Protein AF-A0A7C4ZS89-F1 (afdb_monomer_lite)

Foldseek 3Di:
DADWDDDDQWTKGQDQDDDDQQGARIAIGGPVRVVVVVPDPDDDDPVNVVVVCVVVVHDDPVVVLVVLLCVCCDPQLVQDSLLSCRNRRRDDPPDDPVVVVVSVVSNSVSVVSSSVVVVVVCVVVVVDDD

Sequence (130 aa):
FPEAEHLEGFYRCPVGLFRGSKQAYYCYLTEYTYQLIKKLNEKVSEIRLKRRHQLHKYTRAKYLRKFANDMMTSERLNIPESVADFIQGRVPKSIGAKHYMQLKRKADQFYPRYAEYVIELRRTAEIITV

Structure (mmCIF, N/CA/C/O backbone):
data_AF-A0A7C4ZS89-F1
#
_entry.id   AF-A0A7C4ZS89-F1
#
loop_
_atom_site.group_PDB
_atom_site.id
_atom_site.type_symbol
_atom_site.label_atom_id
_atom_site.label_alt_id
_atom_site.label_comp_id
_atom_site.label_asym_id
_atom_site.label_entity_id
_atom_site.label_seq_id
_atom_site.pdbx_PDB_ins_code
_atom_site.Cartn_x
_atom_site.Cartn_y
_atom_site.Cartn_z
_atom_site.occupancy
_atom_site.B_iso_or_equiv
_atom_site.auth_seq_id
_atom_site.auth_comp_id
_atom_site.auth_asym_id
_atom_site.auth_atom_id
_atom_site.pdbx_PDB_model_num
ATOM 1 N N . PHE A 1 1 ? 7.681 -12.750 6.935 1.00 64.50 1 PHE A N 1
ATOM 2 C CA . PHE A 1 1 ? 6.686 -11.713 6.584 1.00 64.50 1 PHE A CA 1
ATOM 3 C C . PHE A 1 1 ? 5.430 -12.013 7.396 1.00 64.50 1 PHE A C 1
ATOM 5 O O . PHE A 1 1 ? 5.193 -13.205 7.575 1.00 64.50 1 PHE A O 1
ATOM 12 N N . PRO A 1 2 ? 4.714 -11.020 7.956 1.00 72.44 2 PRO A N 1
ATOM 13 C CA . PRO A 1 2 ? 3.542 -11.273 8.803 1.00 72.44 2 PRO A CA 1
ATOM 14 C C . PRO A 1 2 ? 2.483 -12.118 8.080 1.00 72.44 2 PRO A C 1
ATOM 16 O O . PRO A 1 2 ? 2.452 -12.156 6.846 1.00 72.44 2 PRO A O 1
ATOM 19 N N . GLU A 1 3 ? 1.647 -12.803 8.859 1.00 80.88 3 GLU A N 1
ATOM 20 C CA . GLU A 1 3 ? 0.485 -13.525 8.344 1.00 80.88 3 GLU A CA 1
ATOM 21 C C . GLU A 1 3 ? -0.442 -12.534 7.634 1.00 80.88 3 GLU A C 1
ATOM 23 O O . GLU A 1 3 ? -0.766 -11.478 8.179 1.00 80.88 3 GLU A O 1
ATOM 28 N N . ALA A 1 4 ? -0.774 -12.822 6.378 1.00 89.06 4 ALA A N 1
ATOM 29 C CA . ALA A 1 4 ? -1.509 -11.906 5.518 1.00 89.06 4 ALA A CA 1
ATOM 30 C C . ALA A 1 4 ? -2.911 -12.439 5.269 1.00 89.06 4 ALA A C 1
ATOM 32 O O . ALA A 1 4 ? -3.093 -13.633 5.051 1.00 89.06 4 ALA A O 1
ATOM 33 N N . GLU A 1 5 ? -3.878 -11.534 5.241 1.00 93.81 5 GLU A N 1
ATOM 34 C CA . GLU A 1 5 ? -5.249 -11.844 4.868 1.00 93.81 5 GLU A CA 1
ATOM 35 C C . GLU A 1 5 ? -5.388 -11.674 3.360 1.00 93.81 5 GLU A C 1
ATOM 37 O O . GLU A 1 5 ? -5.103 -10.596 2.829 1.00 93.81 5 GLU A O 1
ATOM 42 N N . HIS A 1 6 ? -5.780 -12.74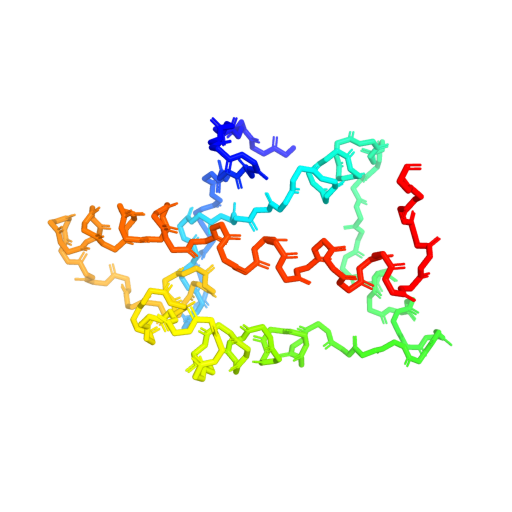9 2.679 1.00 93.94 6 HIS A N 1
ATOM 43 C CA . HIS A 1 6 ? -6.156 -12.692 1.274 1.00 93.94 6 HIS A CA 1
ATOM 44 C C . HIS A 1 6 ? -7.578 -12.137 1.172 1.00 93.94 6 HIS A C 1
ATOM 46 O O . HIS A 1 6 ? -8.510 -12.668 1.775 1.00 93.94 6 HIS A O 1
ATOM 52 N N . LEU A 1 7 ? -7.717 -11.053 0.426 1.00 91.56 7 LEU A N 1
ATOM 53 C CA . LEU A 1 7 ? -8.976 -10.407 0.077 1.00 91.56 7 LEU A CA 1
ATOM 54 C C . LEU A 1 7 ? -9.175 -10.550 -1.436 1.00 91.56 7 LEU A C 1
ATOM 56 O O . LEU A 1 7 ? -8.365 -11.180 -2.111 1.00 91.56 7 LEU A O 1
ATOM 60 N N . GLU A 1 8 ? -10.244 -9.985 -1.989 1.00 83.38 8 GLU A N 1
ATOM 61 C CA . GLU A 1 8 ? -10.558 -10.081 -3.421 1.00 83.38 8 GLU A CA 1
ATOM 62 C C . GLU A 1 8 ? -9.441 -9.484 -4.311 1.00 83.38 8 GLU A C 1
ATOM 64 O O . GLU A 1 8 ? -9.433 -8.295 -4.619 1.00 83.38 8 GLU A O 1
ATOM 69 N N . GLY A 1 9 ? -8.471 -10.315 -4.716 1.00 86.06 9 GLY A N 1
ATOM 70 C CA . GLY A 1 9 ? -7.386 -9.972 -5.648 1.00 86.06 9 GLY A CA 1
ATOM 71 C C . GLY A 1 9 ? -6.147 -9.308 -5.028 1.00 86.06 9 GLY A C 1
ATOM 72 O O . GLY A 1 9 ? -5.244 -8.874 -5.754 1.00 86.06 9 GLY A O 1
ATOM 73 N N . PHE A 1 10 ? -6.068 -9.204 -3.699 1.00 95.00 10 PHE A N 1
ATOM 74 C CA . PHE A 1 10 ? -4.929 -8.596 -3.008 1.00 95.00 10 PHE A CA 1
ATOM 75 C C . PHE A 1 10 ? -4.754 -9.122 -1.580 1.00 95.00 10 PHE A C 1
ATOM 77 O O . PHE A 1 10 ? -5.652 -9.712 -0.989 1.00 95.00 10 PHE A O 1
ATOM 84 N N . TYR A 1 11 ? -3.594 -8.841 -0.991 1.00 95.88 11 TYR A N 1
ATOM 85 C CA . TYR A 1 11 ? -3.289 -9.143 0.401 1.00 95.88 11 TYR A CA 1
ATOM 86 C C . TYR A 1 11 ? -3.261 -7.897 1.268 1.00 95.88 11 TYR A C 1
ATOM 88 O O . TYR A 1 11 ? -2.675 -6.872 0.904 1.00 95.88 11 TYR A O 1
ATOM 96 N N . ARG A 1 12 ? -3.778 -8.037 2.487 1.00 95.44 12 ARG A N 1
ATOM 97 C CA . ARG A 1 12 ? -3.570 -7.091 3.580 1.00 95.44 12 ARG A CA 1
ATOM 98 C C . ARG A 1 12 ? -2.722 -7.734 4.671 1.00 95.44 12 ARG A C 1
ATOM 100 O O . ARG A 1 12 ? -3.091 -8.748 5.251 1.00 95.44 12 ARG A O 1
ATOM 107 N N . CYS A 1 13 ? -1.604 -7.101 5.001 1.00 93.94 13 CYS A N 1
ATOM 108 C CA . CYS A 1 13 ? -0.672 -7.578 6.020 1.00 93.94 13 CYS A CA 1
ATOM 109 C C . CYS A 1 13 ? -0.678 -6.629 7.227 1.00 93.94 13 CYS A C 1
ATOM 111 O O . CYS A 1 13 ? -0.395 -5.443 7.037 1.00 93.94 13 CYS A O 1
ATOM 113 N N . PRO A 1 14 ? -0.951 -7.084 8.460 1.00 92.31 14 PRO A N 1
ATOM 114 C CA . PRO A 1 14 ? -0.748 -6.268 9.651 1.00 92.31 14 PRO A CA 1
ATOM 115 C C . PRO A 1 14 ? 0.757 -6.049 9.861 1.00 92.31 14 PRO A C 1
ATOM 117 O O . PRO A 1 14 ? 1.524 -7.005 9.942 1.00 92.31 14 PRO A O 1
ATOM 120 N N . VAL A 1 15 ? 1.199 -4.788 9.906 1.00 89.69 15 VAL A N 1
ATOM 121 C CA . VAL A 1 15 ? 2.633 -4.443 10.005 1.00 89.69 15 VAL A CA 1
ATOM 122 C C . VAL A 1 15 ? 2.994 -3.621 11.240 1.00 89.69 15 VAL A C 1
ATOM 124 O O . VAL A 1 15 ? 4.132 -3.710 11.688 1.00 89.69 15 VAL A O 1
ATOM 127 N N . GLY A 1 16 ? 2.063 -2.836 11.797 1.00 87.31 16 GLY A N 1
ATOM 128 C CA . GLY A 1 16 ? 2.290 -2.083 13.040 1.00 87.31 16 GLY A CA 1
ATOM 129 C 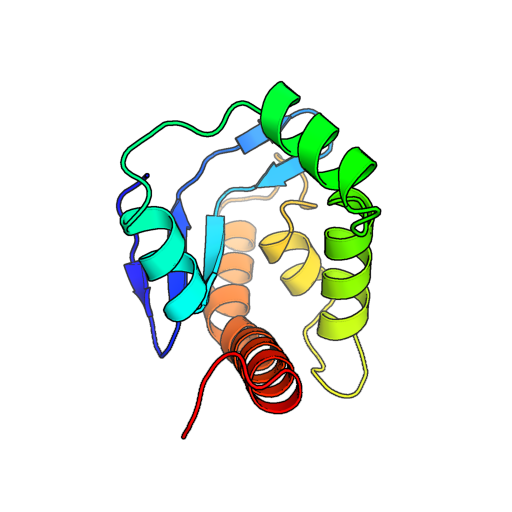C . GLY A 1 16 ? 3.533 -1.178 13.026 1.00 87.31 16 GLY A C 1
ATOM 130 O O . GLY A 1 16 ? 4.264 -1.107 14.012 1.00 87.31 16 GLY A O 1
ATOM 131 N N . LEU A 1 17 ? 3.818 -0.514 11.902 1.00 86.75 17 LEU A N 1
ATOM 132 C CA . LEU A 1 17 ? 5.010 0.318 11.729 1.00 86.75 17 LEU A CA 1
ATOM 133 C C . LEU A 1 17 ? 4.718 1.769 12.111 1.00 86.75 17 LEU A C 1
ATOM 135 O O . LEU A 1 17 ? 4.125 2.525 11.340 1.00 86.75 17 LEU A O 1
ATOM 139 N N . PHE A 1 18 ? 5.199 2.175 13.284 1.00 87.75 18 PHE A N 1
ATOM 140 C CA . PHE A 1 18 ? 4.939 3.493 13.863 1.00 87.75 18 PHE A CA 1
ATOM 141 C C . PHE A 1 18 ? 6.246 4.276 14.046 1.00 87.75 18 PHE A C 1
ATOM 143 O O . PHE A 1 18 ? 7.020 4.014 14.963 1.00 87.75 18 PHE A O 1
ATOM 150 N N . ARG A 1 19 ? 6.520 5.246 13.165 1.00 82.62 19 ARG A N 1
ATOM 151 C CA . ARG A 1 19 ? 7.738 6.072 13.191 1.00 82.62 19 ARG A CA 1
ATOM 152 C C . ARG A 1 19 ? 7.468 7.519 12.784 1.00 82.62 19 ARG A C 1
ATOM 154 O O . ARG A 1 19 ? 7.333 7.827 11.596 1.00 82.62 19 ARG A O 1
ATOM 161 N N . GLY A 1 20 ? 7.486 8.429 13.758 1.00 84.19 20 GLY A N 1
ATOM 162 C CA . GLY A 1 20 ? 7.207 9.851 13.530 1.00 84.19 20 GLY A CA 1
ATOM 163 C C . GLY A 1 20 ? 5.844 10.033 12.858 1.00 84.19 20 GLY A C 1
ATOM 164 O O . GLY A 1 20 ? 4.852 9.485 13.321 1.00 84.19 20 GLY A O 1
ATOM 165 N N . SER A 1 21 ? 5.799 10.711 11.712 1.00 78.69 21 SER A N 1
ATOM 166 C CA . SER A 1 21 ? 4.570 10.873 10.915 1.00 78.69 21 SER A CA 1
ATOM 167 C C . SER A 1 21 ? 4.155 9.642 10.095 1.00 78.69 21 SER A C 1
ATOM 169 O O . SER A 1 21 ? 3.130 9.673 9.422 1.00 78.69 21 SER A O 1
ATOM 171 N N . LYS A 1 22 ? 4.947 8.561 10.094 1.00 82.00 22 LYS A N 1
ATOM 172 C CA . LYS A 1 22 ? 4.639 7.328 9.355 1.00 82.00 22 LYS A CA 1
ATOM 173 C C . LYS A 1 22 ? 4.013 6.322 10.311 1.00 82.00 22 LYS A C 1
ATOM 175 O O . LYS A 1 22 ? 4.727 5.728 11.110 1.00 82.00 22 LYS A O 1
ATOM 180 N N . GLN A 1 23 ? 2.703 6.155 10.235 1.00 88.00 23 GLN A N 1
ATOM 181 C CA . GLN A 1 23 ? 1.928 5.263 11.091 1.00 88.00 23 GLN A CA 1
ATOM 182 C C . GLN A 1 23 ? 1.174 4.280 10.189 1.00 88.00 23 GLN A C 1
ATOM 184 O O . GLN A 1 23 ? 0.060 4.551 9.748 1.00 88.00 23 GLN A O 1
ATOM 189 N N . ALA A 1 24 ? 1.818 3.168 9.839 1.00 89.06 24 ALA A N 1
ATOM 190 C CA . ALA A 1 24 ? 1.241 2.144 8.977 1.00 89.06 24 ALA A CA 1
ATOM 191 C C . ALA A 1 24 ? 0.749 0.967 9.819 1.00 89.06 24 ALA A C 1
ATOM 193 O O . ALA A 1 24 ? 1.538 0.226 10.402 1.00 89.06 24 ALA A O 1
ATOM 194 N N . TYR A 1 25 ? -0.564 0.783 9.851 1.00 89.69 25 TYR A N 1
ATOM 195 C CA . TYR A 1 25 ? -1.182 -0.362 10.512 1.00 89.69 25 TYR A CA 1
ATOM 196 C C . TYR A 1 25 ? -1.181 -1.589 9.601 1.00 89.69 25 TYR A C 1
ATOM 198 O O . TYR A 1 25 ? -0.817 -2.684 10.033 1.00 89.69 25 TYR A O 1
ATOM 206 N N . TYR A 1 26 ? -1.507 -1.375 8.325 1.00 92.94 26 TYR A N 1
ATOM 207 C CA . TYR A 1 26 ? -1.571 -2.408 7.302 1.00 92.94 26 TYR A CA 1
ATOM 208 C C . TYR A 1 26 ? -0.669 -2.080 6.115 1.00 92.94 26 TYR A C 1
ATOM 210 O O . TYR A 1 26 ? -0.462 -0.919 5.770 1.00 92.94 26 TYR A O 1
ATOM 218 N N . CYS A 1 27 ? -0.163 -3.129 5.478 1.00 94.19 27 CYS A N 1
ATOM 219 C CA . CYS A 1 27 ? 0.492 -3.085 4.183 1.00 94.19 27 CYS A CA 1
ATOM 220 C C . CYS A 1 27 ? -0.397 -3.819 3.178 1.00 94.19 27 CYS A C 1
ATOM 222 O O . CYS A 1 27 ? -0.662 -5.010 3.347 1.00 94.19 27 CYS A O 1
ATOM 224 N N . TYR A 1 28 ? -0.866 -3.096 2.165 1.00 96.12 28 TYR A N 1
ATOM 225 C CA . TYR A 1 28 ? -1.676 -3.644 1.083 1.00 96.12 28 TYR A CA 1
ATOM 226 C C . TYR A 1 28 ? -0.776 -3.991 -0.102 1.00 96.12 28 TYR A C 1
ATOM 228 O O . TYR A 1 28 ? 0.069 -3.182 -0.498 1.00 96.12 28 TYR A O 1
ATOM 236 N N . LEU A 1 29 ? -0.937 -5.193 -0.649 1.00 95.38 29 LEU A N 1
ATOM 237 C CA . LEU A 1 29 ? -0.090 -5.735 -1.706 1.00 95.38 29 LEU A CA 1
ATOM 238 C C . LEU A 1 29 ? -0.942 -6.454 -2.747 1.00 95.38 29 LEU A C 1
ATOM 240 O O . LEU A 1 29 ? -1.751 -7.300 -2.394 1.00 95.38 29 LEU A O 1
ATOM 244 N N . THR A 1 30 ? -0.700 -6.206 -4.033 1.00 95.19 30 THR A N 1
ATOM 245 C CA . THR A 1 30 ? -1.225 -7.082 -5.097 1.00 95.19 30 THR A CA 1
ATOM 246 C C . THR A 1 30 ? -0.715 -8.513 -4.906 1.00 95.19 30 THR A C 1
ATOM 248 O O . THR A 1 30 ? 0.437 -8.670 -4.482 1.00 95.19 30 THR A O 1
ATOM 251 N N . GLU A 1 31 ? -1.486 -9.508 -5.344 1.00 93.38 31 GLU A N 1
ATOM 252 C CA . GLU A 1 31 ? -1.119 -10.935 -5.346 1.00 93.38 31 GLU A CA 1
ATOM 253 C C . GLU A 1 31 ? 0.331 -11.171 -5.803 1.00 93.38 31 GLU A C 1
ATOM 255 O O . GLU A 1 31 ? 1.176 -11.657 -5.052 1.00 93.38 31 GLU A O 1
ATOM 260 N N . TYR A 1 32 ? 0.670 -10.680 -6.998 1.00 93.50 32 TYR A N 1
ATOM 261 C CA . TYR A 1 32 ? 2.005 -10.810 -7.587 1.00 93.50 32 TYR A CA 1
ATOM 262 C C . TYR A 1 32 ? 3.131 -10.298 -6.670 1.00 93.50 32 TYR A C 1
ATOM 264 O O . TYR A 1 32 ? 4.141 -10.974 -6.475 1.00 93.50 32 TYR A O 1
ATOM 272 N N . THR A 1 33 ? 2.967 -9.111 -6.071 1.00 93.00 33 THR A N 1
ATOM 273 C CA . THR A 1 33 ? 3.973 -8.548 -5.151 1.00 93.00 33 THR A CA 1
ATOM 274 C C . THR A 1 33 ? 4.128 -9.408 -3.905 1.00 93.00 33 THR A C 1
ATOM 276 O O . THR A 1 33 ? 5.250 -9.625 -3.452 1.00 93.00 33 THR A O 1
ATOM 279 N N . TYR A 1 34 ? 3.019 -9.882 -3.334 1.00 93.00 34 TYR A N 1
ATOM 280 C CA . TYR A 1 34 ? 3.063 -10.723 -2.144 1.00 93.00 34 TYR A CA 1
ATOM 281 C C . TYR A 1 34 ? 3.805 -12.031 -2.419 1.00 93.00 34 TYR A C 1
ATOM 283 O O . TYR A 1 34 ? 4.719 -12.383 -1.671 1.00 93.00 34 TYR A O 1
ATOM 291 N N . GLN A 1 35 ? 3.492 -12.691 -3.537 1.00 91.56 35 GLN A N 1
ATOM 292 C CA . GLN A 1 35 ? 4.167 -13.920 -3.946 1.00 91.56 35 GLN A CA 1
ATOM 293 C C . GLN A 1 35 ? 5.661 -13.694 -4.213 1.00 91.56 35 GLN A C 1
ATOM 295 O O . GLN A 1 35 ? 6.490 -14.496 -3.782 1.00 91.56 35 GLN A O 1
ATOM 300 N N . LEU A 1 36 ? 6.043 -12.577 -4.845 1.00 91.50 36 LEU A N 1
ATOM 301 C CA . LEU A 1 36 ? 7.456 -12.212 -5.000 1.00 91.50 36 LEU A CA 1
ATOM 302 C C . LEU A 1 36 ? 8.169 -12.065 -3.653 1.00 91.50 36 LEU A C 1
ATOM 304 O O . LEU A 1 36 ? 9.270 -12.581 -3.489 1.00 91.50 36 LEU A O 1
ATOM 308 N N . ILE A 1 37 ? 7.546 -11.389 -2.684 1.00 90.44 37 ILE A N 1
ATOM 309 C CA . ILE A 1 37 ? 8.117 -11.218 -1.343 1.00 90.44 37 ILE A CA 1
ATOM 310 C C . ILE A 1 37 ? 8.237 -12.568 -0.628 1.00 90.44 37 ILE A C 1
ATOM 312 O O . ILE A 1 37 ? 9.239 -12.811 0.039 1.00 90.44 37 ILE A O 1
ATOM 316 N N . LYS A 1 38 ? 7.246 -13.455 -0.768 1.00 88.88 38 LYS A N 1
ATOM 317 C CA . LYS A 1 38 ? 7.263 -14.805 -0.184 1.00 88.88 38 LYS A CA 1
ATOM 318 C C . LYS A 1 38 ? 8.371 -15.692 -0.749 1.00 88.88 38 LYS A C 1
ATOM 320 O O . LYS A 1 38 ? 8.916 -16.492 -0.000 1.00 88.88 38 LYS A O 1
ATOM 325 N N . LYS A 1 39 ? 8.720 -15.528 -2.028 1.00 90.50 39 LYS A N 1
ATOM 326 C CA . LYS A 1 39 ? 9.825 -16.247 -2.686 1.00 90.50 39 LYS A CA 1
ATOM 327 C C . LYS A 1 39 ? 11.216 -15.772 -2.247 1.00 90.50 39 LYS A C 1
ATOM 329 O O . LYS A 1 39 ? 12.209 -16.405 -2.599 1.00 90.50 39 LYS A O 1
ATOM 334 N N . LEU A 1 40 ? 11.322 -14.661 -1.512 1.00 87.69 40 LEU A N 1
ATOM 335 C CA . LEU A 1 40 ? 12.604 -14.205 -0.980 1.00 87.69 40 LEU A CA 1
ATOM 336 C C . LEU A 1 40 ? 13.044 -15.113 0.173 1.00 87.69 40 LEU A C 1
ATOM 338 O O . LEU A 1 40 ? 12.459 -15.092 1.254 1.00 87.69 40 LEU A O 1
ATOM 342 N N . ASN A 1 41 ? 14.130 -15.851 -0.046 1.00 78.50 41 ASN A N 1
ATOM 343 C CA . ASN A 1 41 ? 14.732 -16.722 0.969 1.00 78.50 41 ASN A CA 1
ATOM 344 C C . ASN A 1 41 ? 15.641 -15.970 1.955 1.00 78.50 41 ASN A C 1
ATOM 346 O O . ASN A 1 41 ? 16.066 -16.534 2.960 1.00 78.50 41 ASN A O 1
ATOM 350 N N . GLU A 1 42 ? 15.945 -14.696 1.693 1.00 82.38 42 GLU A N 1
ATOM 351 C CA . GLU A 1 42 ? 16.823 -13.883 2.533 1.00 82.38 42 GLU A CA 1
ATOM 352 C C . GLU A 1 42 ? 16.196 -12.542 2.927 1.00 82.38 42 GLU A C 1
ATOM 354 O O . GLU A 1 42 ? 15.391 -11.943 2.207 1.00 82.38 42 GLU A O 1
ATOM 359 N N . LYS A 1 43 ? 16.602 -12.033 4.095 1.00 81.56 43 LYS A N 1
ATOM 360 C CA . LYS A 1 43 ? 16.242 -10.680 4.522 1.00 81.56 43 LYS A CA 1
ATOM 361 C C . LYS A 1 43 ? 16.995 -9.664 3.669 1.00 81.56 43 LYS A C 1
ATOM 363 O O . LYS A 1 43 ? 18.222 -9.590 3.694 1.00 81.56 43 LYS A O 1
ATOM 368 N N . VAL A 1 44 ? 16.248 -8.811 2.977 1.00 83.44 44 VAL A N 1
ATOM 369 C CA . VAL A 1 44 ? 16.824 -7.701 2.217 1.00 83.44 44 VAL A CA 1
ATOM 370 C C . VAL A 1 44 ? 17.298 -6.608 3.178 1.00 83.44 44 VAL A C 1
ATOM 372 O O . VAL A 1 44 ? 16.519 -6.053 3.951 1.00 83.44 44 VAL A O 1
ATOM 375 N N . SER A 1 45 ? 18.585 -6.266 3.110 1.00 87.56 45 SER A N 1
ATOM 376 C CA . SER A 1 45 ? 19.155 -5.135 3.851 1.00 87.56 45 SER A CA 1
ATOM 377 C C . SER A 1 45 ? 18.770 -3.800 3.206 1.00 87.56 45 SER A C 1
ATOM 379 O O . SER A 1 45 ? 18.925 -3.619 1.996 1.00 87.56 45 SER A O 1
ATOM 381 N N . GLU A 1 46 ? 18.351 -2.823 4.020 1.00 84.81 46 GLU A N 1
ATOM 382 C CA . GLU A 1 46 ? 18.032 -1.464 3.555 1.00 84.81 46 GLU A CA 1
ATOM 383 C C . GLU A 1 46 ? 19.233 -0.801 2.856 1.00 84.81 46 GLU A C 1
ATOM 385 O O . GLU A 1 46 ? 19.067 -0.100 1.857 1.00 84.81 46 GLU A O 1
ATOM 390 N N . ILE A 1 47 ? 20.453 -1.059 3.341 1.00 87.50 47 ILE A N 1
ATOM 391 C CA . ILE A 1 47 ? 21.691 -0.534 2.749 1.00 87.50 47 ILE A CA 1
ATOM 392 C C . ILE A 1 47 ? 21.891 -1.120 1.347 1.00 87.50 47 ILE A C 1
ATOM 394 O O . ILE A 1 47 ? 22.133 -0.375 0.394 1.00 87.50 47 ILE A O 1
ATOM 398 N N . ARG A 1 48 ? 21.731 -2.444 1.201 1.00 86.38 48 ARG A N 1
ATOM 399 C CA . ARG A 1 48 ? 21.839 -3.125 -0.100 1.00 86.38 48 ARG A CA 1
ATOM 400 C C . ARG A 1 48 ? 20.783 -2.613 -1.077 1.00 86.38 48 ARG A C 1
ATOM 402 O O . ARG A 1 48 ? 21.116 -2.323 -2.224 1.00 86.38 48 ARG A O 1
ATOM 409 N N . LEU A 1 49 ? 19.546 -2.426 -0.614 1.00 85.56 49 LEU A N 1
ATOM 410 C CA . LEU A 1 49 ? 18.458 -1.891 -1.431 1.00 85.56 49 LEU A CA 1
ATOM 411 C C . LEU A 1 49 ? 18.773 -0.470 -1.921 1.00 85.56 49 LEU A C 1
ATOM 413 O O . LEU A 1 49 ? 18.702 -0.205 -3.119 1.00 85.56 49 LEU A O 1
ATOM 417 N N . LYS A 1 50 ? 19.184 0.436 -1.023 1.00 85.38 50 LYS A N 1
ATOM 418 C CA . LYS A 1 50 ? 19.555 1.816 -1.387 1.00 85.38 50 LYS A CA 1
ATOM 419 C C . LYS A 1 50 ? 20.683 1.851 -2.413 1.00 85.38 50 LYS A C 1
ATOM 421 O O . LYS A 1 50 ? 20.566 2.569 -3.405 1.0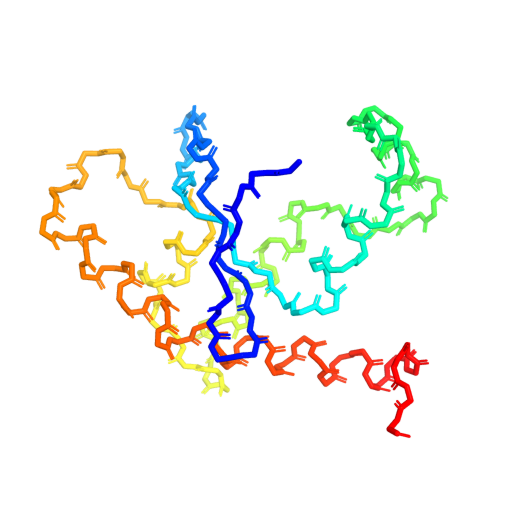0 85.38 50 LYS A O 1
ATOM 426 N N . ARG A 1 51 ? 21.736 1.055 -2.203 1.00 87.44 51 ARG A N 1
ATOM 427 C CA . ARG A 1 51 ? 22.858 0.946 -3.143 1.00 87.44 51 ARG A CA 1
ATOM 428 C C . ARG A 1 51 ? 22.383 0.454 -4.508 1.00 87.44 51 ARG A C 1
ATOM 430 O O . ARG A 1 51 ? 22.739 1.044 -5.521 1.00 87.44 51 ARG A O 1
ATOM 437 N N . ARG A 1 52 ? 21.533 -0.575 -4.546 1.00 86.75 52 ARG A N 1
ATOM 438 C CA . ARG A 1 52 ? 21.001 -1.122 -5.801 1.00 86.75 52 ARG A CA 1
ATOM 439 C C . ARG A 1 52 ? 20.123 -0.112 -6.549 1.00 86.75 52 ARG A C 1
ATOM 441 O O . ARG A 1 52 ? 20.294 0.047 -7.751 1.00 86.75 52 ARG A O 1
ATOM 448 N N . HIS A 1 53 ? 19.273 0.642 -5.845 1.00 85.69 53 HIS A N 1
ATOM 449 C CA . HIS A 1 53 ? 18.505 1.742 -6.447 1.00 85.69 53 HIS A CA 1
ATOM 450 C C . HIS A 1 53 ? 19.408 2.816 -7.070 1.00 85.69 53 HIS A C 1
ATOM 452 O O . HIS A 1 53 ? 19.094 3.322 -8.142 1.00 85.69 53 HIS A O 1
ATOM 458 N N . GLN A 1 54 ? 20.518 3.166 -6.414 1.00 85.19 54 GLN A N 1
ATOM 459 C CA . GLN A 1 54 ? 21.468 4.150 -6.941 1.00 85.19 54 GLN A CA 1
ATOM 460 C C . GLN A 1 54 ? 22.208 3.623 -8.174 1.00 85.19 54 GLN A C 1
ATOM 462 O O . GLN A 1 54 ? 22.266 4.321 -9.182 1.00 85.19 54 GLN A O 1
ATOM 467 N N . LEU A 1 55 ? 22.720 2.389 -8.111 1.00 89.00 55 LEU A N 1
ATOM 468 C CA . LEU A 1 55 ? 23.471 1.760 -9.202 1.00 89.00 55 LEU A CA 1
ATOM 469 C C . LEU A 1 55 ? 22.639 1.638 -10.483 1.00 89.00 55 LEU A C 1
ATOM 471 O O . LEU A 1 55 ? 23.109 2.002 -11.554 1.00 89.00 55 LEU A O 1
ATOM 475 N N . HIS A 1 56 ? 21.390 1.185 -10.370 1.00 89.25 56 HIS A N 1
ATOM 476 C CA . HIS A 1 56 ? 20.501 1.030 -11.525 1.00 89.25 56 HIS A CA 1
ATOM 477 C C . HIS A 1 56 ? 19.689 2.292 -11.847 1.00 89.25 56 HIS A C 1
ATOM 479 O O . HIS A 1 56 ? 18.783 2.238 -12.673 1.00 89.25 56 HIS A O 1
ATOM 485 N N . LYS A 1 57 ? 19.987 3.425 -11.191 1.00 89.81 57 LYS A N 1
ATOM 486 C CA . LYS A 1 57 ? 19.280 4.708 -11.365 1.00 89.81 57 LYS A CA 1
ATOM 487 C C . LYS A 1 57 ? 17.754 4.584 -11.231 1.00 89.81 57 LYS A C 1
ATOM 489 O O . LYS A 1 57 ? 17.000 5.321 -11.860 1.00 89.81 57 LYS A O 1
ATOM 494 N N . TYR A 1 58 ? 17.290 3.666 -10.386 1.00 90.12 58 TYR A N 1
ATOM 495 C CA . TYR A 1 58 ? 15.869 3.479 -10.131 1.00 90.12 58 TYR A CA 1
ATOM 496 C C . TYR A 1 58 ? 15.303 4.638 -9.322 1.00 90.12 58 TYR A C 1
ATOM 498 O O . TYR A 1 58 ? 15.945 5.177 -8.412 1.00 90.12 58 TYR A O 1
ATOM 506 N N . THR A 1 59 ? 14.037 4.956 -9.581 1.00 89.44 59 THR A N 1
ATOM 507 C CA . THR A 1 59 ? 13.276 5.917 -8.787 1.00 89.44 59 THR A CA 1
ATOM 508 C C . THR A 1 59 ? 13.362 5.574 -7.301 1.00 89.44 59 THR A C 1
ATOM 510 O O . THR A 1 59 ? 13.155 4.435 -6.873 1.00 89.44 59 THR A O 1
ATOM 513 N N . ARG A 1 60 ? 13.701 6.571 -6.474 1.00 87.12 60 ARG A N 1
ATOM 514 C CA . ARG A 1 60 ? 13.815 6.370 -5.022 1.00 87.12 60 ARG A CA 1
ATOM 515 C C . ARG A 1 60 ? 12.444 6.009 -4.448 1.00 87.12 60 ARG A C 1
ATOM 517 O O . ARG A 1 60 ? 11.452 6.653 -4.783 1.00 87.12 60 ARG A O 1
ATOM 524 N N . ALA A 1 61 ? 12.403 5.085 -3.487 1.00 87.44 61 ALA A N 1
ATOM 525 C CA . ALA A 1 61 ? 11.158 4.602 -2.877 1.00 87.44 61 ALA A CA 1
ATOM 526 C C . ALA A 1 61 ? 10.225 5.717 -2.355 1.00 87.44 61 ALA A C 1
ATOM 528 O O . ALA A 1 61 ? 9.004 5.600 -2.438 1.00 87.44 61 ALA A O 1
ATOM 529 N N . LYS A 1 62 ? 10.777 6.845 -1.875 1.00 87.75 62 LYS A N 1
ATOM 530 C CA . LYS A 1 62 ? 9.969 7.999 -1.437 1.00 87.75 62 LYS A CA 1
ATOM 531 C C . LYS A 1 62 ? 9.103 8.596 -2.555 1.00 87.75 62 LYS A C 1
ATOM 533 O O . LYS A 1 62 ? 8.028 9.099 -2.260 1.00 87.75 62 LYS A O 1
ATOM 538 N N . TYR A 1 63 ? 9.570 8.561 -3.803 1.00 92.69 63 TYR A N 1
ATOM 539 C CA . TYR A 1 63 ? 8.837 9.089 -4.953 1.00 92.69 63 TYR A CA 1
ATOM 540 C C . TYR A 1 63 ? 7.818 8.081 -5.474 1.00 92.69 63 TYR A C 1
ATOM 542 O O . TYR A 1 63 ? 6.725 8.496 -5.827 1.00 92.69 63 TYR A O 1
ATOM 550 N N . LEU A 1 64 ? 8.106 6.776 -5.399 1.00 92.62 64 LEU A N 1
ATOM 551 C CA . LEU A 1 64 ? 7.103 5.735 -5.669 1.00 92.62 64 LEU A CA 1
ATOM 552 C C . LEU A 1 64 ? 5.892 5.879 -4.739 1.00 92.62 64 LEU A C 1
ATOM 554 O O . LEU A 1 64 ? 4.754 5.772 -5.175 1.00 92.62 64 LEU A O 1
ATOM 558 N N . ARG A 1 65 ? 6.131 6.212 -3.465 1.00 92.19 65 ARG A N 1
ATOM 559 C CA . ARG A 1 65 ? 5.057 6.519 -2.513 1.00 92.19 65 ARG A CA 1
ATOM 560 C C . ARG A 1 65 ? 4.257 7.774 -2.894 1.00 92.19 65 ARG A C 1
ATOM 562 O O . ARG A 1 65 ? 3.050 7.782 -2.694 1.00 92.19 65 ARG A O 1
ATOM 569 N N . LYS A 1 66 ? 4.899 8.831 -3.404 1.00 94.75 66 LYS A N 1
ATOM 570 C CA . LYS A 1 66 ? 4.184 10.032 -3.878 1.00 94.75 66 LYS A CA 1
ATOM 571 C C . LYS A 1 66 ? 3.327 9.706 -5.097 1.00 94.75 66 LYS A C 1
ATOM 573 O O . LYS A 1 66 ? 2.122 9.859 -5.022 1.00 94.75 66 LYS A O 1
ATOM 578 N N . PHE A 1 67 ? 3.933 9.087 -6.106 1.00 96.75 67 PHE A N 1
ATOM 579 C CA . PHE A 1 67 ? 3.245 8.604 -7.300 1.00 96.75 67 PHE A CA 1
ATOM 580 C C . PHE A 1 67 ? 2.028 7.731 -6.970 1.00 96.75 67 PHE A C 1
ATOM 582 O O . PHE A 1 67 ? 0.950 7.939 -7.510 1.00 96.75 67 PHE A O 1
ATOM 589 N N . ALA A 1 68 ? 2.173 6.780 -6.042 1.00 96.81 68 ALA A N 1
ATOM 590 C CA . ALA A 1 68 ? 1.057 5.948 -5.608 1.00 96.81 68 ALA A CA 1
ATOM 591 C C . ALA A 1 68 ? -0.081 6.770 -4.982 1.00 96.81 68 ALA A C 1
ATOM 593 O O . ALA A 1 68 ? -1.240 6.432 -5.168 1.00 96.81 68 ALA A O 1
ATOM 594 N N . ASN A 1 69 ? 0.237 7.828 -4.230 1.00 96.50 69 ASN A N 1
ATOM 595 C CA . ASN A 1 69 ? -0.763 8.694 -3.602 1.00 96.50 69 ASN A CA 1
ATOM 596 C C . ASN A 1 69 ? -1.507 9.483 -4.677 1.00 96.50 69 ASN A C 1
ATOM 598 O O . ASN A 1 69 ? -2.724 9.376 -4.739 1.00 96.50 69 ASN A O 1
ATOM 602 N N . ASP A 1 70 ? -0.750 10.148 -5.552 1.00 97.94 70 ASP A N 1
ATOM 603 C CA . ASP A 1 70 ? -1.266 10.972 -6.645 1.00 97.94 70 ASP A CA 1
ATOM 604 C C . ASP A 1 70 ? -2.160 10.148 -7.585 1.00 97.94 70 ASP A C 1
ATOM 606 O O . ASP A 1 70 ? -3.233 10.594 -7.978 1.00 97.94 70 ASP A O 1
ATOM 610 N N . MET A 1 71 ? -1.772 8.906 -7.904 1.00 98.44 71 MET A N 1
ATOM 611 C CA . MET A 1 71 ? -2.622 8.028 -8.710 1.00 98.44 71 MET A CA 1
ATOM 612 C C . MET A 1 71 ? -3.873 7.570 -7.968 1.00 98.44 71 MET A C 1
ATOM 614 O O . MET A 1 71 ? -4.949 7.574 -8.562 1.00 98.44 71 MET A O 1
ATOM 618 N N . MET A 1 72 ? -3.773 7.177 -6.695 1.00 98.44 72 MET A N 1
ATOM 619 C CA . MET A 1 72 ? -4.956 6.774 -5.926 1.00 98.44 72 MET A CA 1
ATOM 620 C C . MET A 1 72 ? -5.999 7.899 -5.872 1.00 98.44 72 MET A C 1
ATOM 622 O O . MET A 1 72 ? -7.180 7.636 -6.085 1.00 98.44 72 MET A O 1
ATOM 626 N N . THR A 1 73 ? -5.568 9.141 -5.646 1.00 98.25 73 THR A N 1
ATOM 627 C CA . THR A 1 73 ? -6.459 10.307 -5.537 1.00 98.25 73 THR A CA 1
ATOM 628 C C . THR A 1 73 ? -6.822 10.948 -6.876 1.00 98.25 73 THR A C 1
ATOM 630 O O . THR A 1 73 ? -7.638 11.865 -6.900 1.00 98.25 73 THR A O 1
ATOM 633 N N . SER A 1 74 ? -6.251 10.477 -7.989 1.00 98.38 74 SER A N 1
ATOM 634 C CA . SER A 1 74 ? -6.595 10.961 -9.328 1.00 98.38 74 SER A CA 1
ATOM 635 C C . SER A 1 74 ? -8.071 10.734 -9.660 1.00 98.38 74 SER A C 1
ATOM 637 O O . SER A 1 74 ? -8.691 9.789 -9.168 1.00 98.38 74 SER A O 1
ATOM 639 N N . GLU A 1 75 ? -8.610 11.529 -10.586 1.00 97.69 75 GLU A N 1
ATOM 640 C CA . GLU A 1 75 ? -9.977 11.365 -11.112 1.00 97.69 75 GLU A CA 1
ATOM 641 C C . GLU A 1 75 ? -10.236 9.952 -11.651 1.00 97.69 75 GLU A C 1
ATOM 643 O O . GLU A 1 75 ? -11.347 9.435 -11.558 1.00 97.69 75 GLU A O 1
ATOM 648 N N . ARG A 1 76 ? -9.185 9.293 -12.155 1.00 97.81 76 ARG A N 1
ATOM 649 C CA . ARG A 1 76 ? -9.253 7.940 -12.704 1.00 97.81 76 ARG A CA 1
ATOM 650 C C . ARG A 1 76 ? -9.599 6.891 -11.649 1.00 97.81 76 ARG A C 1
ATOM 652 O O . ARG A 1 76 ? -10.453 6.045 -11.894 1.00 97.81 76 ARG A O 1
ATOM 659 N N . LEU A 1 77 ? -8.894 6.886 -10.515 1.00 98.00 77 LEU A N 1
ATOM 660 C CA . LEU A 1 77 ? -9.099 5.868 -9.473 1.00 98.00 77 LEU A CA 1
ATOM 661 C C . LEU A 1 77 ? -10.092 6.328 -8.408 1.00 98.00 77 LEU A C 1
ATOM 663 O O . LEU A 1 77 ? -10.749 5.491 -7.778 1.00 98.00 77 LEU A O 1
ATOM 667 N N . ASN A 1 78 ? -10.230 7.643 -8.237 1.00 97.81 78 ASN A N 1
ATOM 668 C CA . ASN A 1 78 ? -11.192 8.299 -7.365 1.00 97.81 78 ASN A CA 1
ATOM 669 C C . ASN A 1 78 ? -11.244 7.654 -5.966 1.00 97.81 78 ASN A C 1
ATOM 671 O O . ASN A 1 78 ? -12.315 7.317 -5.448 1.00 97.81 78 ASN A O 1
ATOM 675 N N . ILE A 1 79 ? -10.068 7.377 -5.390 1.00 98.19 79 ILE A N 1
ATOM 676 C CA . ILE A 1 79 ? -9.937 6.884 -4.018 1.00 98.19 79 ILE A CA 1
ATOM 677 C C . ILE A 1 79 ? -9.872 8.110 -3.104 1.00 98.19 79 ILE A C 1
ATOM 679 O O . ILE A 1 79 ? -9.013 8.970 -3.313 1.00 98.19 79 ILE A O 1
ATOM 683 N N . PRO A 1 80 ? -10.725 8.201 -2.066 1.00 97.62 80 PRO A N 1
ATOM 684 C CA . PRO A 1 80 ? -10.701 9.338 -1.156 1.00 97.62 80 PRO A CA 1
ATOM 685 C C . PRO A 1 80 ? -9.319 9.533 -0.524 1.00 97.62 80 PRO A C 1
ATOM 687 O O . PRO A 1 80 ? -8.699 8.566 -0.078 1.00 97.62 80 PRO A O 1
ATOM 690 N N . GLU A 1 81 ? -8.869 10.782 -0.406 1.00 96.19 81 GLU A N 1
ATOM 691 C CA . GLU A 1 81 ? -7.539 11.123 0.123 1.00 96.19 81 GLU A CA 1
ATOM 692 C C . GLU A 1 81 ? -7.274 10.494 1.497 1.00 96.19 81 GLU A C 1
ATOM 694 O O . GLU A 1 81 ? -6.248 9.851 1.698 1.00 96.19 81 GLU A O 1
ATOM 699 N N . SER A 1 82 ? -8.253 10.546 2.407 1.00 94.25 82 SER A N 1
ATOM 700 C CA . SER A 1 82 ? -8.162 9.900 3.728 1.00 94.25 82 SER A CA 1
ATOM 701 C C . SER A 1 82 ? -7.919 8.384 3.665 1.00 94.25 82 SER A C 1
ATOM 703 O O . SER A 1 82 ? -7.239 7.822 4.525 1.00 94.25 82 SER A O 1
ATOM 705 N N . VAL A 1 83 ? -8.445 7.708 2.641 1.00 96.12 83 VAL A N 1
ATOM 706 C CA . VAL A 1 83 ? -8.249 6.271 2.415 1.00 96.12 83 VAL A CA 1
ATOM 707 C C . VAL A 1 83 ? -6.865 6.015 1.820 1.00 96.12 83 VAL A C 1
ATOM 709 O O . VAL A 1 83 ? -6.158 5.123 2.291 1.00 96.12 83 VAL A O 1
ATOM 712 N N . ALA A 1 84 ? -6.441 6.823 0.845 1.00 96.75 84 ALA A N 1
ATOM 713 C CA . ALA A 1 84 ? -5.098 6.756 0.271 1.00 96.75 84 ALA A CA 1
ATOM 714 C C . ALA A 1 84 ? -4.018 7.002 1.341 1.00 96.75 84 ALA A C 1
ATOM 716 O O . ALA A 1 84 ? -3.033 6.264 1.425 1.00 96.75 84 A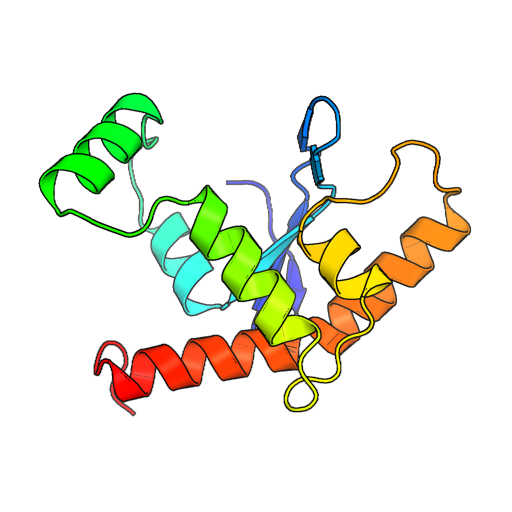LA A O 1
ATOM 717 N N . ASP A 1 85 ? -4.225 7.984 2.213 1.00 94.06 85 ASP A N 1
ATOM 718 C CA . ASP A 1 85 ? -3.351 8.275 3.343 1.00 94.06 85 ASP A CA 1
ATOM 719 C C . ASP A 1 85 ? -3.312 7.129 4.352 1.00 94.06 85 ASP A C 1
ATOM 721 O O . ASP A 1 85 ? -2.228 6.759 4.811 1.00 94.06 85 ASP A O 1
ATOM 725 N N . PHE A 1 86 ? -4.455 6.503 4.648 1.00 94.62 86 PHE A N 1
ATOM 726 C CA . PHE A 1 86 ? -4.505 5.301 5.479 1.00 94.62 86 PHE A CA 1
ATOM 727 C C . PHE A 1 86 ? -3.696 4.147 4.881 1.00 94.62 86 PHE A C 1
ATOM 729 O O . PHE A 1 86 ? -2.840 3.586 5.570 1.00 94.62 86 PHE A O 1
ATOM 736 N N . ILE A 1 87 ? -3.889 3.844 3.593 1.00 95.25 87 ILE A N 1
ATOM 737 C CA . ILE A 1 87 ? -3.129 2.815 2.863 1.00 95.25 87 ILE A CA 1
ATOM 738 C C . ILE A 1 87 ? -1.620 3.110 2.915 1.00 95.25 87 ILE A C 1
ATOM 740 O O . ILE A 1 87 ? -0.807 2.199 3.064 1.00 95.25 87 ILE A O 1
ATOM 744 N N . GLN A 1 88 ? -1.223 4.384 2.843 1.00 93.06 88 GLN A N 1
ATOM 745 C CA . GLN A 1 88 ? 0.180 4.806 2.903 1.00 93.06 88 GLN A CA 1
ATOM 746 C C . GLN A 1 88 ? 0.746 5.017 4.311 1.00 93.06 88 GLN A C 1
ATOM 748 O O . GLN A 1 88 ? 1.895 5.469 4.443 1.00 93.06 88 GLN A O 1
ATOM 753 N N . GLY A 1 89 ? -0.039 4.766 5.355 1.00 91.00 89 GLY A N 1
ATOM 754 C CA . GLY A 1 89 ? 0.349 5.013 6.739 1.00 91.00 89 GLY A CA 1
ATOM 755 C C . GLY A 1 89 ? 0.672 6.482 7.038 1.00 91.00 89 GLY A C 1
ATOM 756 O O . GLY A 1 89 ? 1.705 6.777 7.645 1.00 91.00 89 GLY A O 1
ATOM 757 N N . ARG A 1 90 ? -0.157 7.411 6.550 1.00 87.38 90 ARG A N 1
ATOM 758 C CA . ARG A 1 90 ? -0.115 8.866 6.809 1.00 87.38 90 ARG A CA 1
ATOM 759 C C . ARG A 1 90 ? -1.200 9.324 7.790 1.00 87.38 90 ARG A C 1
ATOM 761 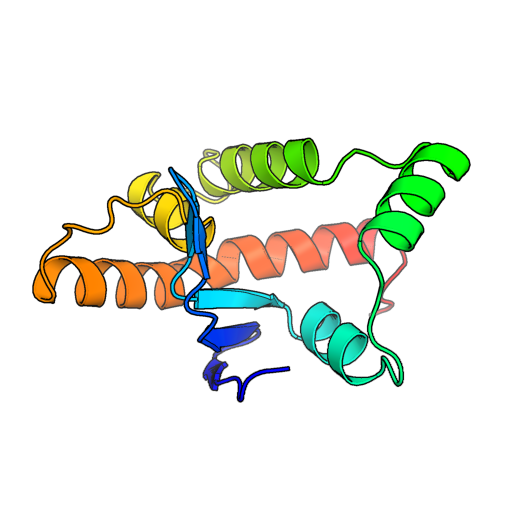O O . ARG A 1 90 ? -1.608 10.475 7.765 1.00 87.38 90 ARG A O 1
ATOM 768 N N . VAL A 1 91 ? -1.679 8.438 8.656 1.00 80.44 91 VAL A N 1
ATOM 769 C CA . VAL A 1 91 ? -2.792 8.747 9.565 1.00 80.44 91 VAL A CA 1
ATOM 770 C C . VAL A 1 91 ? -2.265 9.018 10.979 1.00 80.44 91 VAL A C 1
ATOM 772 O O . VAL A 1 91 ? -1.316 8.354 11.400 1.00 80.44 91 VAL A O 1
ATOM 775 N N . PRO A 1 92 ? -2.822 9.984 11.734 1.00 71.81 92 PRO A N 1
ATOM 776 C CA . PRO A 1 92 ? -2.409 10.225 13.114 1.00 71.81 92 PRO A CA 1
ATOM 777 C C . PRO A 1 92 ? -2.575 8.979 13.990 1.00 71.81 92 PRO A C 1
ATOM 779 O O . PRO A 1 92 ? -3.555 8.251 13.867 1.00 71.81 92 PRO A O 1
ATOM 782 N N . LYS A 1 93 ? -1.656 8.765 14.938 1.00 64.12 93 LYS A N 1
ATOM 783 C CA . LYS A 1 93 ? -1.728 7.639 15.891 1.00 64.12 93 LYS A CA 1
ATOM 784 C C . LYS A 1 93 ? -2.955 7.720 16.817 1.00 64.12 93 LYS A C 1
ATOM 786 O O . LYS A 1 93 ? -3.385 6.707 17.356 1.00 64.12 93 LYS A O 1
ATOM 791 N N . SER A 1 94 ? -3.497 8.923 17.007 1.00 66.06 94 SER A N 1
ATOM 792 C CA . SER A 1 94 ? -4.592 9.249 17.928 1.00 66.06 94 SER A CA 1
ATOM 793 C C . SER A 1 94 ? -5.994 9.040 17.352 1.00 66.06 94 SER A C 1
ATOM 795 O O . SER A 1 94 ? -6.971 9.409 18.003 1.00 66.06 94 SER A O 1
ATOM 797 N N . ILE A 1 95 ? -6.135 8.477 16.147 1.00 71.44 95 ILE A N 1
ATOM 798 C CA . ILE A 1 95 ? -7.470 8.213 15.611 1.00 71.44 95 ILE A CA 1
ATOM 799 C C . ILE A 1 95 ? -8.211 7.189 16.480 1.00 71.44 95 ILE A C 1
ATOM 801 O O . ILE A 1 95 ? -7.694 6.121 16.803 1.00 71.44 95 ILE A O 1
ATOM 805 N N . GLY A 1 96 ? -9.444 7.518 16.865 1.00 76.38 96 GLY A N 1
ATOM 806 C CA . GLY A 1 96 ? -10.270 6.622 17.669 1.00 76.38 96 GLY A CA 1
ATOM 807 C C . GLY A 1 96 ? -10.550 5.298 16.949 1.00 76.38 96 GLY A C 1
ATOM 808 O O . GLY A 1 96 ? -10.640 5.250 15.719 1.00 76.38 96 GLY A O 1
ATOM 809 N N . ALA A 1 97 ? -10.758 4.225 17.717 1.00 78.12 97 ALA A N 1
ATOM 810 C CA . ALA A 1 97 ? -10.961 2.870 17.192 1.00 78.12 97 ALA A CA 1
ATOM 811 C C . ALA A 1 97 ? -12.080 2.782 16.133 1.00 78.12 97 ALA A C 1
ATOM 813 O O . ALA A 1 97 ? -11.927 2.112 15.114 1.00 78.12 97 ALA A O 1
ATOM 814 N N . LYS A 1 98 ? -13.181 3.526 16.316 1.00 80.06 98 LYS A N 1
ATOM 815 C CA . LYS A 1 98 ? -14.285 3.588 15.343 1.00 80.06 98 LYS A CA 1
ATOM 816 C C . LYS A 1 98 ? -13.839 4.165 13.997 1.00 80.06 98 LYS A C 1
ATOM 818 O O . LYS A 1 98 ? -14.158 3.602 12.952 1.00 80.06 98 LYS A O 1
ATOM 823 N N . HIS A 1 99 ? -13.085 5.263 14.023 1.00 83.56 99 HIS A N 1
ATOM 824 C CA . HIS A 1 99 ? -12.571 5.901 12.812 1.00 83.56 99 HIS A CA 1
ATOM 825 C C . HIS A 1 99 ? -11.557 4.996 12.104 1.00 83.56 99 HIS A C 1
ATOM 827 O O . HIS A 1 99 ? -11.613 4.823 10.889 1.00 83.56 99 HIS A O 1
ATOM 833 N N . TYR A 1 100 ? -10.698 4.331 12.877 1.00 86.44 100 TYR A N 1
ATOM 834 C CA . TYR A 1 100 ? -9.767 3.332 12.366 1.00 86.44 100 TYR A CA 1
ATOM 835 C C . TYR A 1 100 ? -10.472 2.186 11.631 1.00 86.44 100 TYR A C 1
ATOM 837 O O . TYR A 1 100 ? -10.129 1.873 10.491 1.00 86.44 100 TYR A O 1
ATOM 845 N N . MET A 1 101 ? -11.494 1.584 12.246 1.00 88.75 101 MET A N 1
ATOM 846 C CA . MET A 1 101 ? -12.253 0.492 11.630 1.00 88.75 101 MET A CA 1
ATOM 847 C C . MET A 1 101 ? -12.948 0.931 10.338 1.00 88.75 101 MET A C 1
ATOM 849 O O . MET A 1 101 ? -13.005 0.164 9.378 1.00 88.75 101 MET A O 1
ATOM 853 N N . GLN A 1 102 ? -13.456 2.164 10.296 1.00 92.25 102 GLN A N 1
ATOM 854 C CA . GLN A 1 102 ? -14.054 2.734 9.090 1.00 92.25 102 GLN A CA 1
ATOM 855 C C . GLN A 1 102 ? -13.018 2.927 7.977 1.00 92.25 102 GLN A C 1
ATOM 857 O O . GLN A 1 102 ? -13.280 2.528 6.845 1.00 92.25 102 GLN A O 1
ATOM 862 N N . LEU A 1 103 ? -11.844 3.488 8.286 1.00 93.81 103 LEU A N 1
ATOM 863 C CA . LEU A 1 103 ? -10.763 3.662 7.312 1.00 93.81 103 LEU A CA 1
ATOM 864 C C . LEU A 1 103 ? -10.255 2.327 6.777 1.00 93.81 103 LEU A C 1
ATOM 866 O O . LEU A 1 103 ? -10.065 2.199 5.573 1.00 93.81 103 LEU A O 1
ATOM 870 N N . LYS A 1 104 ? -10.109 1.320 7.643 1.00 94.69 104 LYS A N 1
ATOM 871 C CA . LYS A 1 104 ? -9.757 -0.038 7.227 1.00 94.69 104 LYS A CA 1
ATOM 872 C C . LYS A 1 104 ? -10.776 -0.599 6.233 1.00 94.69 104 LYS A C 1
ATOM 874 O O . LYS A 1 104 ? -10.382 -1.013 5.154 1.00 94.69 104 LYS A O 1
ATOM 879 N N . ARG A 1 105 ? -12.072 -0.573 6.568 1.00 95.25 10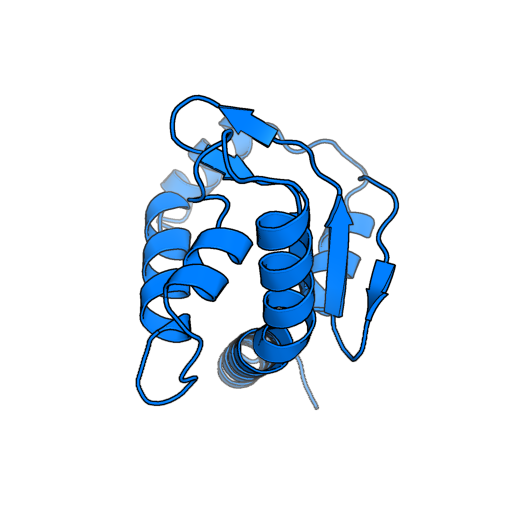5 ARG A N 1
ATOM 880 C CA . ARG A 1 105 ? -13.135 -1.078 5.676 1.00 95.25 105 ARG A CA 1
ATOM 881 C C . ARG A 1 105 ? -13.144 -0.353 4.332 1.00 95.25 105 ARG A C 1
ATOM 883 O O . ARG A 1 105 ? -13.253 -0.994 3.296 1.00 95.25 105 ARG A O 1
ATOM 890 N N . LYS A 1 106 ? -12.988 0.974 4.343 1.00 96.69 106 LYS A N 1
ATOM 891 C CA . LYS A 1 106 ? -12.881 1.761 3.110 1.00 96.69 106 LYS A CA 1
ATOM 892 C C . LYS A 1 106 ? -11.624 1.397 2.320 1.00 96.69 106 LYS A C 1
ATOM 894 O O . LYS A 1 106 ? -11.700 1.252 1.111 1.00 96.69 106 LYS A O 1
ATOM 899 N N . ALA A 1 107 ? -10.481 1.221 2.972 1.00 96.75 107 ALA A N 1
ATOM 900 C CA . ALA A 1 107 ? -9.259 0.805 2.295 1.00 96.75 107 ALA A CA 1
ATOM 901 C C . ALA A 1 107 ? -9.411 -0.574 1.647 1.00 96.75 107 ALA A C 1
ATOM 903 O O . ALA A 1 107 ? -9.070 -0.709 0.479 1.00 96.75 107 ALA A O 1
ATOM 904 N N . ASP A 1 108 ? -10.004 -1.544 2.346 1.00 96.81 108 ASP A N 1
ATOM 905 C CA . ASP A 1 108 ? -10.325 -2.859 1.782 1.00 96.81 108 ASP A CA 1
ATOM 906 C C . ASP A 1 108 ? -11.237 -2.731 0.537 1.00 96.81 108 ASP A C 1
ATOM 908 O O . ASP A 1 108 ? -11.003 -3.398 -0.464 1.00 96.81 108 ASP A O 1
ATOM 912 N N . GLN A 1 109 ? -12.222 -1.823 0.561 1.00 96.94 109 GLN A N 1
ATOM 913 C CA . GLN A 1 109 ? -13.151 -1.578 -0.553 1.00 96.94 109 GLN A CA 1
ATOM 914 C C . GLN A 1 109 ? -12.511 -0.854 -1.753 1.00 96.94 109 GLN A C 1
ATOM 916 O O . GLN A 1 109 ? -12.853 -1.129 -2.901 1.00 96.94 109 GLN A O 1
ATOM 921 N N . PHE A 1 110 ? -11.626 0.114 -1.509 1.00 97.50 110 PHE A N 1
ATOM 922 C CA . PHE A 1 110 ? -11.066 0.976 -2.557 1.00 97.50 110 PHE A CA 1
ATOM 923 C C . PHE A 1 110 ? -9.732 0.473 -3.119 1.00 97.50 110 PHE A C 1
ATOM 925 O O . PHE A 1 110 ? -9.397 0.802 -4.259 1.00 97.50 110 PHE A O 1
ATOM 932 N N . TYR A 1 111 ? -8.963 -0.312 -2.357 1.00 97.62 111 TYR A N 1
ATOM 933 C CA . TYR A 1 111 ? -7.651 -0.795 -2.791 1.00 97.62 111 TYR A CA 1
ATOM 934 C C . TYR A 1 111 ? -7.667 -1.610 -4.099 1.00 97.62 111 TYR A C 1
ATOM 936 O O . TYR A 1 111 ? -6.720 -1.423 -4.871 1.00 97.62 111 TYR A O 1
ATOM 944 N N . PRO A 1 112 ? -8.701 -2.421 -4.427 1.00 97.25 112 PRO A N 1
ATOM 945 C CA . PRO A 1 112 ? -8.783 -3.115 -5.715 1.00 97.25 112 PRO A CA 1
ATOM 946 C C . PRO A 1 112 ? -8.530 -2.214 -6.928 1.00 97.25 112 PRO A C 1
ATOM 948 O O . PRO A 1 112 ? -7.775 -2.596 -7.814 1.00 97.25 112 PRO A O 1
ATOM 951 N N . ARG A 1 113 ? -9.026 -0.968 -6.920 1.00 97.31 113 ARG A N 1
ATOM 952 C CA . ARG A 1 113 ? -8.810 -0.012 -8.024 1.00 97.31 113 ARG A CA 1
ATOM 953 C C . ARG A 1 113 ? -7.329 0.288 -8.258 1.00 97.31 113 ARG A C 1
ATOM 955 O O . ARG A 1 113 ? -6.863 0.366 -9.391 1.00 97.31 113 ARG A O 1
ATOM 962 N N . TYR A 1 114 ? -6.569 0.462 -7.176 1.00 97.56 114 TYR A N 1
ATOM 963 C CA . TYR A 1 114 ? -5.127 0.674 -7.277 1.00 97.56 114 TYR A CA 1
ATOM 964 C C . TYR A 1 114 ? -4.386 -0.624 -7.618 1.00 97.56 114 TYR A C 1
ATOM 966 O O . TYR A 1 114 ? -3.409 -0.595 -8.365 1.00 97.56 114 TYR A O 1
ATOM 974 N N . ALA A 1 115 ? -4.848 -1.766 -7.103 1.00 96.75 115 ALA A N 1
ATOM 975 C CA . ALA A 1 115 ? -4.276 -3.069 -7.424 1.00 96.75 115 ALA A CA 1
ATOM 976 C C . ALA A 1 115 ? -4.392 -3.391 -8.924 1.00 96.75 115 ALA A C 1
ATOM 978 O O . ALA A 1 115 ? -3.392 -3.770 -9.536 1.00 96.75 115 ALA A O 1
ATOM 979 N N . GLU A 1 116 ? -5.565 -3.170 -9.521 1.00 96.12 116 GLU A N 1
ATOM 980 C CA . GLU A 1 116 ? -5.813 -3.319 -10.959 1.00 96.12 116 GLU A CA 1
ATOM 981 C C . GLU A 1 116 ? -4.920 -2.396 -11.785 1.00 96.12 116 GLU A C 1
ATOM 983 O O . GLU A 1 116 ? -4.237 -2.861 -12.695 1.00 96.12 116 GLU A O 1
ATOM 988 N N . TYR A 1 117 ? -4.819 -1.120 -11.408 1.00 97.00 117 TYR A N 1
ATOM 989 C CA . TYR A 1 117 ? -3.908 -0.182 -12.065 1.00 97.00 117 TYR A CA 1
ATOM 990 C C . TYR A 1 117 ? -2.451 -0.676 -12.068 1.00 97.00 117 TYR A C 1
ATOM 992 O O . TYR A 1 117 ? -1.749 -0.600 -13.076 1.00 97.00 117 TYR A O 1
ATOM 1000 N N . VAL A 1 118 ? -1.974 -1.235 -10.953 1.00 95.88 118 VAL A N 1
ATOM 1001 C CA . VAL A 1 118 ? -0.621 -1.809 -10.883 1.00 95.88 118 VAL A CA 1
ATOM 1002 C C . VAL A 1 118 ? -0.490 -3.054 -11.770 1.00 95.88 118 VAL A C 1
ATOM 1004 O O . VAL A 1 118 ? 0.581 -3.287 -12.335 1.00 95.88 118 VAL A O 1
ATOM 1007 N N . ILE A 1 119 ? -1.546 -3.859 -11.912 1.00 94.94 119 ILE A N 1
ATOM 1008 C CA . ILE A 1 119 ? -1.571 -5.003 -12.834 1.00 94.94 119 ILE A CA 1
ATOM 1009 C C . ILE A 1 119 ? -1.487 -4.522 -14.287 1.00 94.94 119 ILE A C 1
ATOM 1011 O O . ILE A 1 119 ? -0.683 -5.061 -15.046 1.00 94.94 119 ILE A O 1
ATOM 1015 N N . GLU A 1 120 ? -2.236 -3.488 -14.668 1.00 95.62 120 GLU A N 1
ATOM 1016 C CA . GLU A 1 120 ? -2.144 -2.881 -16.001 1.00 95.62 120 GLU A CA 1
ATOM 1017 C C . GLU A 1 120 ? -0.727 -2.393 -16.306 1.00 95.62 120 GLU A C 1
ATOM 1019 O O . GLU A 1 120 ? -0.178 -2.741 -17.345 1.00 95.62 120 GLU A O 1
ATOM 1024 N N . LEU A 1 121 ? -0.088 -1.669 -15.376 1.00 95.31 121 LEU A N 1
ATOM 1025 C CA . LEU A 1 121 ? 1.298 -1.219 -15.549 1.00 95.31 121 LEU A CA 1
ATOM 1026 C C . LEU A 1 121 ? 2.260 -2.385 -15.815 1.00 95.31 121 LEU A C 1
ATOM 1028 O O . LEU A 1 121 ? 3.193 -2.248 -16.602 1.00 95.31 121 LEU A O 1
ATOM 1032 N N . ARG A 1 122 ? 2.046 -3.537 -15.169 1.00 94.62 122 ARG A N 1
ATOM 1033 C CA . ARG A 1 122 ? 2.863 -4.738 -15.396 1.00 94.62 122 ARG A CA 1
ATOM 1034 C C . ARG A 1 122 ? 2.608 -5.374 -16.752 1.00 94.62 122 ARG A C 1
ATOM 1036 O O . ARG A 1 122 ? 3.563 -5.866 -17.339 1.00 94.62 122 ARG A O 1
ATOM 1043 N N . ARG A 1 123 ? 1.361 -5.368 -17.228 1.00 94.19 123 ARG A N 1
ATOM 1044 C CA . ARG A 1 123 ? 1.015 -5.837 -18.577 1.00 94.19 123 ARG A CA 1
ATOM 1045 C C . ARG A 1 123 ? 1.660 -4.945 -19.633 1.00 94.19 123 ARG A C 1
ATOM 1047 O O . ARG A 1 123 ? 2.325 -5.459 -20.518 1.00 94.19 123 ARG A O 1
ATOM 1054 N N . THR A 1 124 ? 1.555 -3.624 -19.486 1.00 95.75 124 THR A N 1
ATOM 1055 C CA . THR A 1 124 ? 2.202 -2.655 -20.387 1.00 95.75 124 THR A CA 1
ATOM 1056 C C . THR A 1 124 ? 3.723 -2.795 -20.393 1.00 95.75 124 THR A C 1
ATOM 1058 O O . THR A 1 124 ? 4.357 -2.586 -21.417 1.00 95.75 124 THR A O 1
ATOM 1061 N N . ALA A 1 125 ? 4.315 -3.149 -19.252 1.00 93.56 125 ALA A N 1
ATOM 1062 C CA . ALA A 1 125 ? 5.745 -3.418 -19.137 1.00 93.56 125 ALA A CA 1
ATOM 1063 C C . ALA A 1 125 ? 6.143 -4.859 -19.519 1.00 93.56 125 ALA A C 1
ATOM 1065 O O . ALA A 1 125 ? 7.295 -5.224 -19.303 1.00 93.56 125 ALA A O 1
ATOM 1066 N N . GLU A 1 126 ? 5.204 -5.681 -20.005 1.00 92.69 126 GLU A N 1
ATOM 1067 C CA . GLU A 1 126 ? 5.417 -7.082 -20.406 1.00 92.69 126 GLU A CA 1
ATOM 1068 C C . GLU A 1 126 ? 5.996 -7.978 -19.289 1.00 92.69 126 GLU A C 1
ATOM 1070 O O . GLU A 1 126 ? 6.629 -9.000 -19.534 1.00 92.69 126 GLU A O 1
ATOM 1075 N N . ILE A 1 127 ? 5.762 -7.612 -18.024 1.00 87.69 127 ILE A N 1
ATOM 1076 C CA . ILE A 1 127 ? 6.223 -8.365 -16.843 1.00 87.69 127 ILE A CA 1
ATOM 1077 C C . ILE A 1 127 ? 5.301 -9.556 -16.556 1.00 87.69 127 ILE A C 1
ATOM 1079 O O . ILE A 1 127 ? 5.733 -10.564 -15.998 1.00 87.69 127 ILE A O 1
ATOM 1083 N N . ILE A 1 128 ? 4.016 -9.422 -16.891 1.00 84.31 128 ILE A N 1
ATOM 1084 C CA . ILE A 1 128 ? 3.014 -10.483 -16.775 1.00 84.31 128 ILE A CA 1
ATOM 1085 C C . ILE A 1 128 ? 2.395 -10.666 -18.157 1.00 84.31 128 ILE A C 1
ATOM 1087 O O . ILE A 1 128 ? 1.811 -9.724 -18.693 1.00 84.31 128 ILE A O 1
ATOM 1091 N N . THR A 1 129 ? 2.524 -11.865 -18.714 1.00 63.78 129 THR A N 1
ATOM 1092 C CA . THR A 1 129 ? 1.840 -12.284 -19.943 1.00 63.78 129 THR A CA 1
ATOM 1093 C C . THR A 1 129 ? 0.434 -12.770 -19.585 1.00 63.78 129 THR A C 1
ATOM 1095 O O . THR A 1 129 ? 0.256 -13.377 -18.526 1.00 63.78 129 THR A O 1
ATOM 1098 N N . VAL A 1 130 ? -0.559 -12.438 -20.418 1.00 51.84 130 VAL A N 1
ATOM 1099 C CA . VAL A 1 130 ? -1.930 -12.977 -20.312 1.00 51.84 130 VAL A CA 1
ATOM 1100 C C . VAL A 1 130 ? -1.906 -14.481 -20.548 1.00 51.84 130 VAL A C 1
ATOM 1102 O O . VAL A 1 130 ? -1.202 -14.894 -21.495 1.00 51.84 130 VAL A O 1
#

Radius of gyration: 15.36 Å; chains: 1; bounding box: 38×28×38 Å

Secondary structure (DSSP, 8-state):
----EEETTEEEEEEEEEETTEEEEEEEEEHHHHHHHHT--SPPPHHHHHHHHHHTTPPPHHHHHHHHHHHHHSTTT---HHHHHHHTTBS-TT--HHHHHHHHHHHHHHHHHHHHHHHHHHHHTTSS--

pLDDT: mean 89.74, std 8.25, range [51.84, 98.44]